Protein AF-A0A7C4W1P1-F1 (afdb_monomer)

Radius of gyration: 11.54 Å; Cα contacts (8 Å, |Δi|>4): 55; chains: 1; bounding box: 25×26×30 Å

Structure (mmCIF, N/CA/C/O backbone):
data_AF-A0A7C4W1P1-F1
#
_entry.id   AF-A0A7C4W1P1-F1
#
loop_
_atom_site.group_PDB
_atom_site.id
_atom_site.type_symbol
_atom_site.label_atom_id
_atom_site.label_alt_id
_atom_site.label_comp_id
_atom_site.label_asym_id
_atom_site.label_entity_id
_atom_site.label_seq_id
_atom_site.pdbx_PDB_ins_code
_atom_site.Cartn_x
_atom_site.Cartn_y
_atom_site.Cartn_z
_atom_site.occupancy
_atom_site.B_iso_or_equiv
_atom_site.auth_seq_id
_atom_site.auth_comp_id
_atom_site.auth_asym_id
_atom_site.auth_atom_id
_atom_site.pdbx_PDB_model_num
ATOM 1 N N . M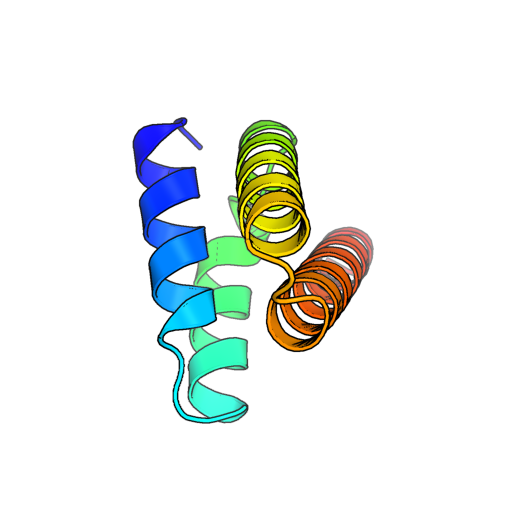ET A 1 1 ? 6.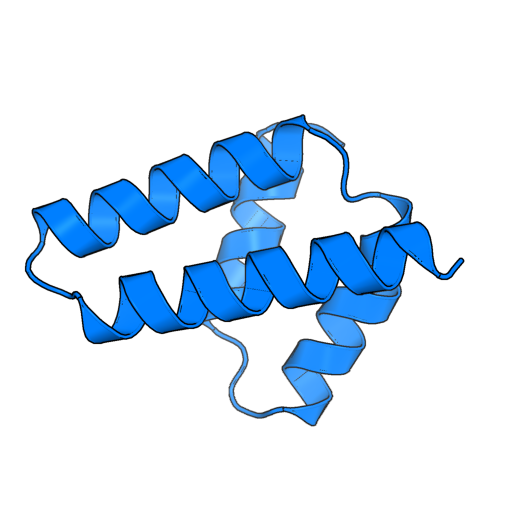245 1.277 -11.626 1.00 81.56 1 MET A N 1
ATOM 2 C CA . MET A 1 1 ? 5.271 2.413 -11.553 1.00 81.56 1 MET A CA 1
ATOM 3 C C . MET A 1 1 ? 5.866 3.645 -10.853 1.00 81.56 1 MET A C 1
ATOM 5 O O . MET A 1 1 ? 6.922 3.508 -10.247 1.00 81.56 1 MET A O 1
ATOM 9 N N . THR A 1 2 ? 5.215 4.821 -10.892 1.00 89.44 2 THR A N 1
ATOM 10 C CA . THR A 1 2 ? 5.622 6.021 -10.114 1.00 89.44 2 THR A CA 1
ATOM 11 C C . THR A 1 2 ? 5.072 6.017 -8.679 1.00 89.44 2 THR A C 1
ATOM 13 O O . THR A 1 2 ? 4.103 5.315 -8.388 1.00 89.44 2 THR A O 1
ATOM 16 N N . HIS A 1 3 ? 5.639 6.838 -7.782 1.00 86.94 3 HIS A N 1
ATOM 17 C CA . HIS A 1 3 ? 5.157 6.985 -6.396 1.00 86.94 3 HIS A CA 1
ATOM 18 C C . HIS A 1 3 ? 3.678 7.390 -6.320 1.00 86.94 3 HIS A C 1
ATOM 20 O O . HIS A 1 3 ? 2.920 6.835 -5.531 1.00 86.94 3 HIS A O 1
ATOM 26 N N . GLN A 1 4 ? 3.233 8.314 -7.178 1.00 87.75 4 GLN A N 1
ATOM 27 C CA . GLN A 1 4 ? 1.829 8.735 -7.203 1.00 87.75 4 GLN A CA 1
ATOM 28 C C . GLN A 1 4 ? 0.899 7.586 -7.608 1.00 87.75 4 GLN A C 1
ATOM 30 O O . GLN A 1 4 ? -0.113 7.357 -6.949 1.00 87.75 4 GLN A O 1
ATOM 35 N N . GLN A 1 5 ? 1.273 6.814 -8.634 1.00 88.69 5 GLN A N 1
ATOM 36 C CA . GLN A 1 5 ? 0.501 5.645 -9.067 1.00 88.69 5 GLN A CA 1
ATOM 37 C C . GLN A 1 5 ? 0.431 4.577 -7.969 1.00 88.69 5 GLN A C 1
ATOM 39 O O . GLN A 1 5 ? -0.632 4.004 -7.732 1.00 88.69 5 GLN A O 1
ATOM 44 N N . ALA A 1 6 ? 1.542 4.350 -7.263 1.00 89.38 6 ALA A N 1
ATOM 45 C CA . ALA A 1 6 ? 1.604 3.430 -6.134 1.00 89.38 6 ALA A CA 1
ATOM 46 C C . ALA A 1 6 ? 0.670 3.857 -5.001 1.00 89.38 6 ALA A C 1
ATOM 48 O O . ALA A 1 6 ? -0.137 3.053 -4.536 1.00 89.38 6 ALA A O 1
ATOM 49 N N . GLN A 1 7 ? 0.704 5.130 -4.607 1.00 89.69 7 GLN A N 1
ATOM 50 C CA . GLN A 1 7 ? -0.191 5.651 -3.575 1.00 89.69 7 GLN A CA 1
ATOM 51 C C . GLN A 1 7 ? -1.663 5.534 -3.958 1.00 89.69 7 GLN A C 1
ATOM 53 O O . GLN A 1 7 ? -2.494 5.166 -3.124 1.00 89.69 7 GLN A O 1
ATOM 58 N N . GLU A 1 8 ? -2.012 5.838 -5.207 1.00 90.56 8 GLU A N 1
ATOM 59 C CA . GLU A 1 8 ? -3.382 5.673 -5.687 1.00 90.56 8 GLU A CA 1
ATOM 60 C C . GLU A 1 8 ? -3.826 4.210 -5.653 1.00 90.56 8 GLU A C 1
ATOM 62 O O . GLU A 1 8 ? -4.946 3.921 -5.222 1.00 90.56 8 GLU A O 1
ATOM 67 N N . LEU A 1 9 ? -2.949 3.282 -6.040 1.00 89.62 9 LEU A N 1
ATOM 68 C CA . LEU A 1 9 ? -3.236 1.854 -5.993 1.00 89.62 9 LEU A CA 1
ATOM 69 C C . LEU A 1 9 ? -3.437 1.359 -4.556 1.00 89.62 9 LEU A C 1
ATOM 71 O O . LEU A 1 9 ? -4.430 0.690 -4.276 1.00 89.62 9 LEU A O 1
ATOM 75 N N . VAL A 1 10 ? -2.562 1.750 -3.625 1.00 89.19 10 VAL A N 1
ATOM 76 C CA . VAL A 1 10 ? -2.704 1.426 -2.196 1.00 89.19 10 VAL A CA 1
ATOM 77 C C . VAL A 1 10 ? -4.027 1.971 -1.648 1.00 89.19 10 VAL A C 1
ATOM 79 O O . VAL A 1 10 ? -4.756 1.263 -0.955 1.00 89.19 10 VAL A O 1
ATOM 82 N N . ARG A 1 11 ? -4.414 3.200 -2.010 1.00 89.12 11 ARG A N 1
ATOM 83 C CA . ARG A 1 11 ? -5.711 3.774 -1.609 1.00 89.12 11 ARG A CA 1
ATOM 84 C C . ARG A 1 11 ? -6.899 3.007 -2.184 1.00 89.12 11 ARG A C 1
ATOM 86 O O . ARG A 1 11 ? -7.891 2.843 -1.476 1.00 89.12 11 ARG A O 1
ATOM 93 N N . LYS A 1 12 ? -6.823 2.547 -3.437 1.00 90.00 12 LYS A N 1
ATOM 94 C CA . LYS A 1 12 ? -7.860 1.698 -4.049 1.00 90.00 12 LYS A CA 1
ATOM 95 C C . LYS A 1 12 ? -7.989 0.369 -3.310 1.00 90.00 12 LYS A C 1
ATOM 97 O O . LYS A 1 12 ? -9.097 -0.008 -2.961 1.00 90.00 12 LYS A O 1
ATOM 102 N N . ILE A 1 13 ? -6.865 -0.270 -2.989 1.00 88.69 13 ILE A N 1
ATOM 103 C CA . ILE A 1 13 ? -6.812 -1.511 -2.204 1.00 88.69 13 ILE A CA 1
ATOM 104 C C . ILE A 1 13 ? -7.478 -1.336 -0.832 1.00 88.69 13 ILE A C 1
ATOM 106 O O . ILE A 1 13 ? -8.270 -2.176 -0.422 1.00 88.69 13 ILE A O 1
ATOM 110 N N . ILE A 1 14 ? -7.207 -0.227 -0.137 1.00 87.12 14 ILE A N 1
ATOM 111 C CA . ILE A 1 14 ? -7.806 0.062 1.178 1.00 87.12 14 ILE A CA 1
ATOM 112 C C . ILE A 1 14 ? -9.317 0.297 1.073 1.00 87.12 14 ILE A C 1
ATOM 114 O O . ILE A 1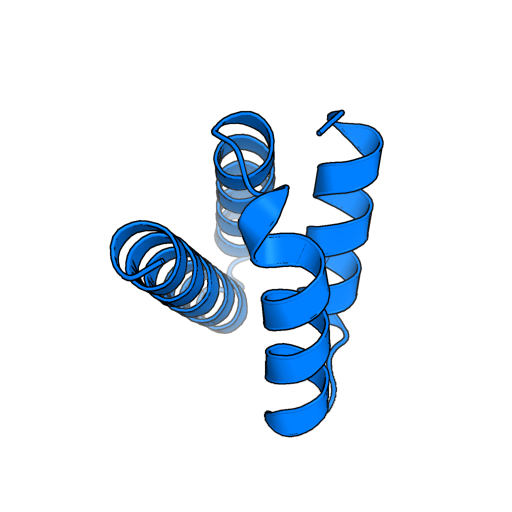 14 ? -10.065 -0.068 1.976 1.00 87.12 14 ILE A O 1
ATOM 118 N N . ARG A 1 15 ? -9.766 0.933 -0.013 1.00 88.62 15 ARG A N 1
ATOM 119 C CA . ARG A 1 15 ? -11.181 1.243 -0.259 1.00 88.62 15 ARG A CA 1
ATOM 120 C C . ARG A 1 15 ? -11.969 0.078 -0.853 1.00 88.62 15 ARG A C 1
ATOM 122 O O . ARG A 1 15 ? -13.191 0.197 -0.936 1.00 88.62 15 ARG A O 1
ATOM 129 N N . ALA A 1 16 ? -11.295 -0.999 -1.253 1.00 88.62 16 ALA A N 1
ATOM 130 C CA . ALA A 1 16 ? -11.936 -2.165 -1.833 1.00 88.62 16 ALA A CA 1
ATOM 131 C C . ALA A 1 16 ? -12.944 -2.746 -0.838 1.00 88.62 16 ALA A C 1
ATOM 133 O O . ALA A 1 16 ? -12.598 -3.095 0.295 1.00 88.62 16 ALA A O 1
ATOM 134 N N . ARG A 1 17 ? -14.208 -2.807 -1.261 1.00 79.25 17 ARG A N 1
ATOM 135 C CA . ARG A 1 17 ? -15.322 -3.227 -0.398 1.00 79.25 17 ARG A CA 1
ATOM 136 C C . ARG A 1 17 ? -15.318 -4.728 -0.156 1.00 79.25 17 ARG A C 1
ATOM 138 O O . ARG A 1 17 ? -15.534 -5.173 0.967 1.00 79.25 17 ARG A O 1
ATOM 145 N N . ASP A 1 18 ? -14.992 -5.476 -1.204 1.00 84.81 18 ASP A N 1
ATOM 146 C CA . ASP A 1 18 ? -15.116 -6.923 -1.248 1.00 84.81 18 ASP A CA 1
ATOM 147 C C . ASP A 1 18 ? -13.880 -7.574 -1.865 1.00 84.81 18 ASP A C 1
ATOM 149 O O . ASP A 1 18 ? -13.054 -6.942 -2.535 1.00 84.81 18 ASP A O 1
ATOM 153 N N . ARG A 1 19 ? -13.757 -8.882 -1.633 1.00 82.06 19 ARG A N 1
ATOM 154 C CA . ARG A 1 19 ? -12.611 -9.676 -2.080 1.00 82.06 19 ARG A CA 1
ATOM 155 C C . ARG A 1 19 ? -12.489 -9.723 -3.606 1.00 82.06 19 ARG A C 1
ATOM 157 O O . ARG A 1 19 ? -11.365 -9.699 -4.096 1.00 82.06 19 ARG A O 1
ATOM 164 N N . ASP A 1 20 ? -13.605 -9.749 -4.332 1.00 86.75 20 ASP A N 1
ATOM 165 C CA . ASP A 1 20 ? -13.631 -9.712 -5.800 1.00 86.75 20 ASP A CA 1
ATOM 166 C C . ASP A 1 20 ? -13.086 -8.393 -6.360 1.00 86.75 20 ASP A C 1
ATOM 168 O O . ASP A 1 20 ? -12.253 -8.399 -7.266 1.00 86.75 20 ASP A O 1
ATOM 172 N N . GLU A 1 21 ? -13.497 -7.254 -5.791 1.00 88.38 21 GLU A N 1
ATOM 173 C CA . GLU A 1 21 ? -12.991 -5.938 -6.200 1.00 88.38 21 GLU A CA 1
ATOM 174 C C . GLU A 1 21 ? -11.490 -5.830 -5.918 1.00 88.38 21 GLU A C 1
ATOM 176 O O . GLU A 1 21 ? -10.714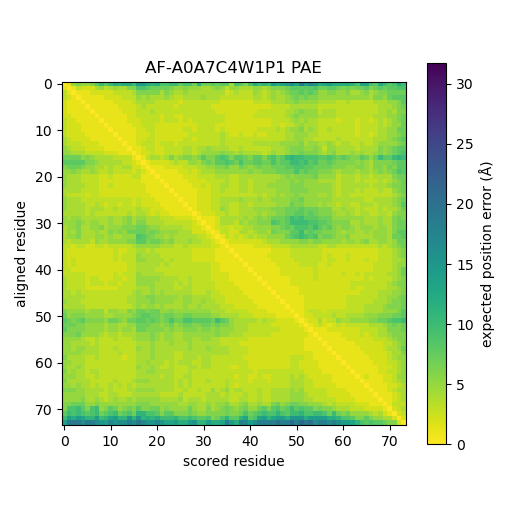 -5.417 -6.782 1.00 88.38 21 GLU A O 1
ATOM 181 N N . LEU A 1 22 ? -11.068 -6.288 -4.737 1.00 87.56 22 LEU A N 1
ATOM 182 C CA . LEU A 1 22 ? -9.662 -6.346 -4.363 1.00 87.56 22 LEU A CA 1
ATOM 183 C C . LEU A 1 22 ? -8.855 -7.228 -5.326 1.00 87.56 22 LEU A C 1
ATOM 185 O O . LEU A 1 22 ? -7.805 -6.803 -5.802 1.00 87.56 22 LEU A O 1
ATOM 189 N N . GLN A 1 23 ? -9.336 -8.434 -5.640 1.00 86.31 23 GLN A N 1
ATOM 190 C CA . GLN A 1 23 ? -8.667 -9.325 -6.588 1.00 86.31 23 GLN A CA 1
ATOM 191 C C . GLN A 1 23 ? -8.558 -8.700 -7.971 1.00 86.31 23 GLN A C 1
ATOM 193 O O . GLN A 1 23 ? -7.491 -8.777 -8.569 1.00 86.31 23 GLN A O 1
ATOM 198 N N . LYS A 1 24 ? -9.610 -8.038 -8.457 1.00 88.88 24 LYS A N 1
ATOM 199 C CA . LYS A 1 24 ? -9.586 -7.375 -9.761 1.00 88.88 24 LYS A CA 1
ATOM 200 C C . LYS A 1 24 ? -8.540 -6.261 -9.808 1.00 88.88 24 LYS A C 1
ATOM 202 O O . LYS A 1 24 ? -7.696 -6.267 -10.700 1.00 88.88 24 LYS A O 1
ATOM 207 N N . ILE A 1 25 ? -8.530 -5.380 -8.803 1.00 89.12 25 ILE A N 1
ATOM 208 C CA . ILE A 1 25 ? -7.527 -4.311 -8.674 1.00 89.12 25 ILE A CA 1
ATOM 209 C C . ILE A 1 25 ? -6.116 -4.905 -8.662 1.00 89.12 25 ILE A C 1
ATOM 211 O O . ILE A 1 25 ? -5.228 -4.405 -9.351 1.00 89.12 25 ILE A O 1
ATOM 215 N N . ILE A 1 26 ? -5.906 -5.979 -7.898 1.00 86.12 26 ILE A N 1
ATOM 216 C CA . ILE A 1 26 ? -4.611 -6.651 -7.819 1.00 86.12 26 ILE A CA 1
ATOM 217 C C . ILE A 1 26 ? -4.234 -7.245 -9.175 1.00 86.12 26 ILE A C 1
ATOM 219 O O . ILE A 1 26 ? -3.168 -6.925 -9.676 1.00 86.12 26 ILE A O 1
ATOM 223 N N . SER A 1 27 ? -5.083 -8.056 -9.802 1.00 86.06 27 SER A N 1
ATOM 224 C CA . SER A 1 27 ? -4.787 -8.701 -11.085 1.00 86.06 27 SER A CA 1
ATOM 225 C C . SER A 1 27 ? -4.515 -7.704 -12.212 1.00 86.06 27 SER A C 1
ATOM 227 O O . SER A 1 27 ? -3.644 -7.955 -13.037 1.00 86.06 27 SER A O 1
ATOM 229 N N . GLU A 1 28 ? -5.200 -6.558 -12.234 1.00 87.75 28 GLU A N 1
ATOM 230 C CA . GLU A 1 28 ? -4.971 -5.504 -13.232 1.00 87.75 28 GLU A CA 1
ATOM 231 C C . GLU A 1 28 ? -3.642 -4.758 -13.024 1.00 87.75 28 GLU A C 1
ATOM 233 O O . GLU A 1 28 ? -3.099 -4.194 -13.972 1.00 87.75 28 GLU A O 1
ATOM 238 N N . ASN A 1 29 ? -3.109 -4.740 -11.796 1.00 86.94 29 ASN A N 1
ATOM 239 C CA . ASN A 1 29 ? -1.948 -3.919 -11.436 1.00 86.94 29 ASN A CA 1
ATOM 240 C C . ASN A 1 29 ? -0.721 -4.726 -10.981 1.00 86.94 29 ASN A C 1
ATOM 242 O O . ASN A 1 29 ? 0.360 -4.153 -10.878 1.00 86.94 29 ASN A O 1
ATOM 246 N N . VAL A 1 30 ? -0.841 -6.038 -10.742 1.00 84.00 30 VAL A N 1
ATOM 247 C CA . VAL A 1 30 ? 0.228 -6.895 -10.192 1.00 84.00 30 VAL A CA 1
ATOM 248 C C . VAL A 1 30 ? 1.467 -6.910 -11.082 1.00 84.00 30 VAL A C 1
ATOM 250 O O . VAL A 1 30 ? 2.583 -6.901 -10.571 1.00 84.00 30 VAL A O 1
ATOM 253 N N . SER A 1 31 ? 1.291 -6.836 -12.402 1.00 82.94 31 SER A N 1
ATOM 254 C CA . SER A 1 31 ? 2.396 -6.742 -13.363 1.00 82.94 31 SER A CA 1
ATOM 255 C C . SER A 1 31 ? 3.144 -5.407 -13.297 1.00 82.94 31 SER A C 1
ATOM 257 O O . SER A 1 31 ? 4.282 -5.328 -13.739 1.00 82.94 31 SER A O 1
ATOM 259 N N . ALA A 1 32 ? 2.518 -4.359 -12.753 1.00 82.69 32 ALA A N 1
ATOM 260 C CA . ALA A 1 32 ? 3.119 -3.041 -12.553 1.00 82.69 32 ALA A CA 1
ATOM 261 C C . ALA A 1 32 ? 3.626 -2.826 -11.111 1.00 82.69 32 ALA A C 1
ATOM 263 O O . ALA A 1 32 ? 4.233 -1.786 -10.820 1.00 82.69 32 ALA A O 1
ATOM 264 N N . CYS A 1 33 ? 3.354 -3.773 -10.203 1.00 83.00 33 CYS A N 1
ATOM 265 C CA . CYS A 1 33 ? 3.790 -3.756 -8.809 1.00 83.00 33 CYS A CA 1
ATOM 266 C C . CYS A 1 33 ? 5.288 -4.059 -8.690 1.00 83.00 33 CYS A C 1
ATOM 268 O O . CYS A 1 33 ? 5.718 -5.202 -8.538 1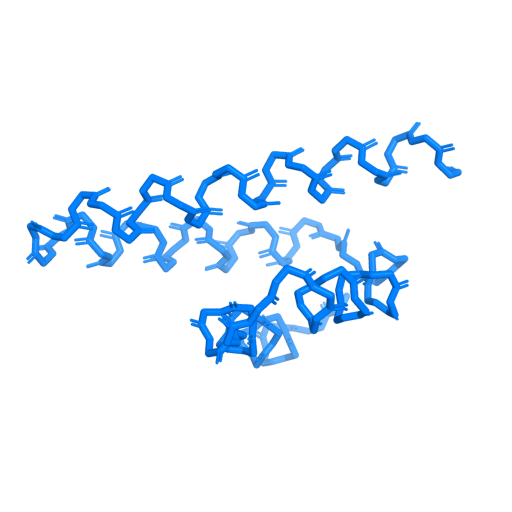.00 83.00 33 CYS A O 1
ATOM 270 N N . ASP A 1 34 ? 6.071 -2.984 -8.702 1.00 84.25 34 ASP A N 1
ATOM 271 C CA . ASP A 1 34 ? 7.516 -2.992 -8.476 1.00 84.25 34 ASP A CA 1
ATOM 272 C C . ASP A 1 34 ? 7.874 -2.618 -7.029 1.00 84.25 34 ASP A C 1
ATOM 274 O O . ASP A 1 34 ? 7.006 -2.320 -6.208 1.00 84.25 34 ASP A O 1
ATOM 278 N N . GLY A 1 35 ? 9.172 -2.541 -6.718 1.00 85.06 35 GLY A N 1
ATOM 279 C CA . GLY A 1 35 ? 9.668 -2.117 -5.400 1.00 85.06 35 GLY A CA 1
ATOM 280 C C . GLY A 1 35 ? 9.111 -0.771 -4.914 1.00 85.06 35 GLY A C 1
ATOM 281 O O . GLY A 1 35 ? 8.880 -0.609 -3.721 1.00 85.06 35 GLY A O 1
ATOM 282 N N . VAL A 1 36 ? 8.804 0.158 -5.828 1.00 89.31 36 VAL A N 1
ATOM 283 C CA . VAL A 1 36 ? 8.172 1.451 -5.497 1.00 89.31 36 VAL A CA 1
ATOM 284 C C . VAL A 1 36 ? 6.797 1.256 -4.855 1.00 89.31 36 VAL A C 1
ATOM 286 O O . VAL A 1 36 ? 6.473 1.922 -3.879 1.00 89.31 36 VAL A O 1
ATOM 289 N N . PHE A 1 37 ? 5.994 0.318 -5.365 1.00 90.69 37 PHE A N 1
ATOM 290 C CA . PHE A 1 37 ? 4.686 0.023 -4.787 1.00 90.69 37 PHE A CA 1
ATOM 291 C C . PHE A 1 37 ? 4.812 -0.543 -3.374 1.00 90.69 37 PHE A C 1
ATOM 293 O O . PHE A 1 37 ? 4.110 -0.096 -2.472 1.00 90.69 37 PHE A O 1
ATOM 300 N N . PHE A 1 38 ? 5.722 -1.500 -3.179 1.00 89.69 38 PHE A N 1
ATOM 301 C CA . PHE A 1 38 ? 5.931 -2.115 -1.870 1.00 89.69 38 PHE A CA 1
ATOM 302 C C . PHE A 1 38 ? 6.454 -1.109 -0.839 1.00 89.69 38 PHE A C 1
ATOM 304 O O . PHE A 1 38 ? 5.992 -1.132 0.297 1.00 89.69 38 PHE A O 1
ATOM 311 N N . ALA A 1 39 ? 7.322 -0.177 -1.246 1.00 90.75 39 ALA A N 1
ATOM 312 C CA . ALA A 1 39 ? 7.783 0.906 -0.380 1.00 90.75 39 ALA A CA 1
ATOM 313 C C . ALA A 1 39 ? 6.633 1.832 0.064 1.00 90.75 39 ALA A C 1
ATOM 315 O O . ALA A 1 39 ? 6.507 2.139 1.248 1.00 90.75 39 ALA A O 1
ATOM 316 N N . GLU A 1 40 ? 5.749 2.239 -0.857 1.00 91.75 40 GLU A N 1
ATOM 317 C CA . GLU A 1 40 ? 4.576 3.054 -0.501 1.00 91.75 40 GLU A CA 1
ATOM 318 C C . GLU A 1 40 ? 3.578 2.278 0.369 1.00 91.75 40 GLU A C 1
ATOM 320 O O . GLU A 1 40 ? 3.006 2.832 1.307 1.00 91.75 40 GLU A O 1
ATOM 325 N N . LEU A 1 41 ? 3.368 0.989 0.087 1.00 91.25 41 LEU A N 1
ATOM 326 C CA . LEU A 1 41 ? 2.509 0.127 0.896 1.00 91.25 41 LEU A CA 1
ATOM 327 C C . LEU A 1 41 ? 3.023 0.038 2.338 1.00 91.25 41 LEU A C 1
ATOM 329 O O . LEU A 1 41 ? 2.240 0.187 3.275 1.00 91.25 41 LEU A O 1
ATOM 333 N N . GLU A 1 42 ? 4.328 -0.169 2.515 1.00 91.00 42 GLU A N 1
ATOM 334 C CA . GLU A 1 42 ? 4.974 -0.231 3.825 1.00 91.00 42 GLU A CA 1
ATOM 335 C C . GLU A 1 42 ? 4.842 1.098 4.576 1.00 91.00 42 GLU A C 1
ATOM 337 O O . GLU A 1 42 ? 4.402 1.108 5.727 1.00 91.00 42 GLU A O 1
ATOM 342 N N . ALA A 1 43 ? 5.069 2.225 3.897 1.00 91.81 43 ALA A N 1
ATOM 343 C CA . ALA A 1 43 ? 4.868 3.551 4.478 1.00 91.81 43 ALA A CA 1
ATOM 344 C C . ALA A 1 43 ? 3.420 3.771 4.955 1.00 91.81 43 ALA A C 1
ATOM 346 O O . ALA A 1 43 ? 3.183 4.401 5.989 1.00 91.81 43 ALA A O 1
ATOM 347 N N . VAL A 1 44 ? 2.424 3.248 4.232 1.00 90.88 44 VAL A N 1
ATOM 348 C CA . VAL A 1 44 ? 1.021 3.323 4.665 1.00 90.88 44 VAL A CA 1
ATOM 349 C C . VAL A 1 44 ? 0.745 2.389 5.849 1.00 90.88 44 VAL A C 1
ATOM 351 O O . VAL A 1 44 ? 0.051 2.791 6.783 1.00 90.88 44 VAL A O 1
ATOM 354 N N . VAL A 1 45 ? 1.309 1.179 5.866 1.00 91.56 45 VAL A N 1
ATOM 355 C CA . VAL A 1 45 ? 1.221 0.257 7.016 1.00 91.56 45 VAL A CA 1
ATOM 356 C C . VAL A 1 45 ? 1.785 0.910 8.279 1.00 91.56 45 VAL A C 1
ATOM 358 O O . VAL A 1 45 ? 1.142 0.861 9.330 1.00 91.56 45 VAL A O 1
ATOM 361 N N . GLU A 1 46 ? 2.943 1.564 8.184 1.00 92.06 46 GLU A N 1
ATOM 362 C CA . GLU A 1 46 ? 3.539 2.295 9.304 1.00 92.06 46 GLU A CA 1
ATOM 363 C C . GLU A 1 46 ? 2.657 3.455 9.776 1.00 92.06 46 GLU A C 1
ATOM 365 O O . GLU A 1 46 ? 2.486 3.643 10.980 1.00 92.06 46 GLU A O 1
ATOM 370 N N . GLN A 1 47 ? 2.006 4.180 8.860 1.00 91.31 47 GLN A N 1
ATOM 371 C CA . GLN A 1 47 ? 1.049 5.227 9.230 1.00 91.31 47 GLN A CA 1
ATOM 372 C C . GLN A 1 47 ? -0.162 4.687 10.002 1.00 91.31 47 GLN A C 1
ATOM 374 O O . GLN A 1 47 ? -0.625 5.343 10.936 1.00 91.31 47 GLN A O 1
ATOM 379 N N . PHE A 1 48 ? -0.690 3.514 9.639 1.00 90.88 48 PHE A N 1
ATOM 380 C CA . PHE A 1 48 ? -1.779 2.884 10.394 1.00 90.88 48 PHE A CA 1
ATOM 381 C C . PHE A 1 48 ? -1.312 2.423 11.778 1.00 90.88 48 PHE A C 1
ATOM 383 O O . PHE A 1 48 ? -2.004 2.676 12.765 1.00 90.88 48 PHE A O 1
ATOM 390 N N . ARG A 1 49 ? -0.101 1.861 11.886 1.00 89.69 49 ARG A N 1
ATOM 391 C CA . ARG A 1 49 ? 0.504 1.517 13.186 1.00 89.69 49 ARG A CA 1
ATOM 392 C C . ARG A 1 49 ? 0.692 2.739 14.077 1.00 89.69 49 ARG A C 1
ATOM 394 O O . ARG A 1 49 ? 0.311 2.703 15.242 1.00 89.69 49 ARG A O 1
ATOM 401 N N . ALA A 1 50 ? 1.199 3.841 13.525 1.00 92.75 50 ALA A N 1
ATOM 402 C CA . ALA A 1 50 ? 1.359 5.100 14.251 1.00 92.75 50 ALA A CA 1
ATOM 403 C C . ALA A 1 50 ? 0.019 5.657 14.770 1.00 92.75 50 ALA A C 1
ATOM 405 O O . ALA A 1 50 ? -0.019 6.359 15.778 1.00 92.75 50 ALA A O 1
ATOM 406 N N . LYS A 1 51 ? -1.093 5.313 14.109 1.00 91.62 51 LYS A N 1
ATOM 407 C CA . LYS A 1 51 ? -2.461 5.670 14.508 1.00 91.62 51 LYS A CA 1
ATOM 408 C C . LYS A 1 51 ? -3.119 4.663 15.463 1.00 91.62 51 LYS A C 1
ATOM 410 O O . LYS A 1 51 ? -4.303 4.817 15.742 1.00 91.62 51 LYS A O 1
ATOM 415 N N . ASN A 1 52 ? -2.385 3.667 15.974 1.00 92.00 52 ASN A N 1
ATOM 416 C CA . ASN A 1 52 ? -2.917 2.531 16.748 1.00 92.00 52 ASN A CA 1
ATOM 417 C C . ASN A 1 52 ? -3.966 1.683 15.997 1.00 92.00 52 ASN A C 1
AT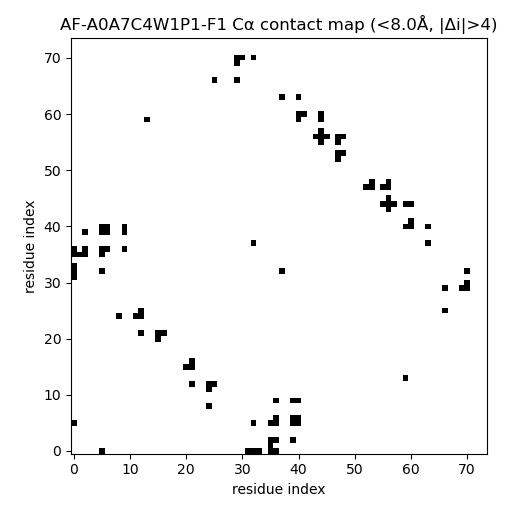OM 419 O O . ASN A 1 52 ? -4.719 0.929 16.607 1.00 92.00 52 ASN A O 1
ATOM 423 N N . ASP A 1 53 ? -4.002 1.759 14.666 1.00 91.50 53 ASP A N 1
ATOM 424 C CA . ASP A 1 53 ? -4.878 0.934 13.836 1.00 91.50 53 ASP A CA 1
ATOM 425 C C . ASP A 1 53 ? -4.115 -0.298 13.329 1.00 91.50 53 ASP A C 1
ATOM 427 O O . ASP A 1 53 ? -3.759 -0.440 12.153 1.00 91.50 53 ASP A O 1
ATOM 431 N N . GLU A 1 54 ? -3.820 -1.204 14.263 1.00 90.06 54 GLU A N 1
ATOM 432 C CA . GLU A 1 54 ? -3.126 -2.457 13.959 1.00 90.06 54 GLU A CA 1
ATOM 433 C C . GLU A 1 54 ? -3.937 -3.376 13.038 1.00 90.06 54 GLU A C 1
ATOM 435 O O . GLU A 1 54 ? -3.357 -4.127 12.251 1.00 90.06 54 GLU A O 1
ATOM 440 N N . ALA A 1 55 ? -5.269 -3.305 13.096 1.00 88.31 55 ALA A N 1
ATOM 441 C CA . ALA A 1 55 ? -6.147 -4.111 12.256 1.00 88.31 55 ALA A CA 1
ATOM 442 C C . ALA A 1 55 ? -5.962 -3.761 10.772 1.00 88.31 55 ALA A C 1
ATOM 444 O O . ALA A 1 55 ? -5.716 -4.651 9.949 1.00 88.31 55 ALA A O 1
AT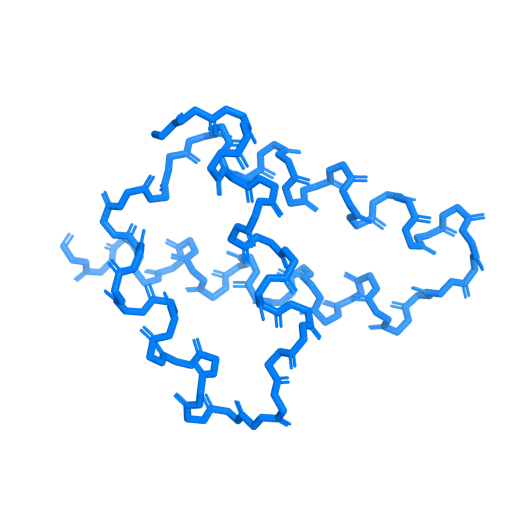OM 445 N N . SER A 1 56 ? -6.005 -2.469 10.436 1.00 86.62 56 SER A N 1
ATOM 446 C CA . SER A 1 56 ? -5.761 -1.996 9.071 1.00 86.62 56 SER A CA 1
ATOM 447 C C . SER A 1 56 ? -4.325 -2.268 8.629 1.00 86.62 56 SER A C 1
ATOM 449 O O . SER A 1 56 ? -4.109 -2.754 7.517 1.00 86.62 56 SER A O 1
ATOM 451 N N . ALA A 1 57 ? -3.342 -2.034 9.507 1.00 90.69 57 ALA A N 1
ATOM 452 C CA . ALA A 1 57 ? -1.935 -2.311 9.220 1.00 90.69 57 ALA A CA 1
ATOM 453 C C . ALA A 1 57 ? -1.691 -3.791 8.880 1.00 90.69 57 ALA A C 1
ATOM 455 O O . ALA A 1 57 ? -0.987 -4.107 7.918 1.00 90.69 57 ALA A O 1
ATOM 456 N N . ARG A 1 58 ? -2.297 -4.711 9.641 1.00 89.88 58 ARG A N 1
ATOM 457 C CA . ARG A 1 58 ? -2.185 -6.153 9.399 1.00 89.88 58 ARG A CA 1
ATOM 458 C C . ARG A 1 58 ? -2.821 -6.547 8.073 1.00 89.88 58 ARG A C 1
ATOM 460 O O . ARG A 1 58 ? -2.176 -7.229 7.283 1.00 89.88 58 ARG A O 1
ATOM 467 N N . LYS A 1 59 ? -4.030 -6.053 7.799 1.00 87.00 59 LYS A N 1
ATOM 468 C CA . LYS A 1 59 ? -4.755 -6.344 6.557 1.00 87.00 59 LYS A CA 1
ATOM 469 C C . LYS A 1 59 ? -3.982 -5.866 5.324 1.00 87.00 59 LYS A C 1
ATOM 471 O O . LYS A 1 59 ? -3.851 -6.606 4.356 1.00 87.00 59 LYS A O 1
ATOM 476 N N . LEU A 1 60 ? -3.416 -4.659 5.372 1.00 88.50 60 LEU A N 1
ATOM 477 C CA . LEU A 1 60 ? -2.559 -4.121 4.308 1.00 88.50 60 LEU A CA 1
ATOM 478 C C . LEU A 1 60 ? -1.298 -4.959 4.091 1.00 88.50 60 LEU A C 1
ATOM 480 O O . LEU A 1 60 ? -0.933 -5.226 2.947 1.00 88.50 60 LEU A O 1
ATOM 484 N N . LYS A 1 61 ? -0.660 -5.407 5.177 1.00 90.12 61 LYS A N 1
ATOM 485 C CA . LYS A 1 61 ? 0.509 -6.286 5.099 1.00 90.12 61 LYS A CA 1
ATOM 486 C C . LYS A 1 61 ? 0.165 -7.623 4.435 1.00 90.12 61 LYS A C 1
ATOM 488 O O . LYS A 1 61 ? 0.879 -8.046 3.534 1.00 90.12 61 LYS A O 1
ATOM 493 N N . GLU A 1 62 ? -0.953 -8.242 4.816 1.00 89.81 62 GLU A N 1
ATOM 494 C CA . GLU A 1 62 ? -1.427 -9.490 4.199 1.00 89.81 62 GLU A CA 1
ATOM 495 C C . GLU A 1 62 ? -1.711 -9.326 2.702 1.00 89.81 62 GLU A C 1
ATOM 497 O O . GLU A 1 62 ? -1.366 -10.202 1.908 1.00 89.81 62 GLU A O 1
ATOM 502 N N . VAL A 1 63 ? -2.291 -8.191 2.297 1.00 86.88 63 VAL A N 1
ATOM 503 C CA . VAL A 1 63 ? -2.487 -7.881 0.876 1.00 86.88 63 VAL A CA 1
ATOM 504 C C . VAL A 1 63 ? -1.146 -7.722 0.160 1.00 86.88 63 VAL A C 1
ATOM 506 O O . VAL A 1 63 ? -0.970 -8.292 -0.914 1.00 86.88 63 VAL A O 1
ATOM 509 N N . GLY A 1 64 ? -0.183 -7.014 0.754 1.00 87.62 64 GLY A N 1
ATOM 510 C CA . GLY A 1 64 ? 1.168 -6.877 0.205 1.00 87.62 64 GLY A CA 1
ATOM 511 C C . GLY A 1 64 ? 1.863 -8.215 -0.015 1.00 87.62 64 GLY A C 1
ATOM 512 O O . GLY A 1 64 ? 2.358 -8.481 -1.109 1.00 87.62 64 GLY A O 1
ATOM 513 N N . ASP A 1 65 ? 1.832 -9.086 0.994 1.00 88.19 65 ASP A N 1
ATOM 514 C CA . ASP A 1 65 ? 2.392 -10.437 0.916 1.00 88.19 65 ASP A CA 1
ATOM 515 C C . ASP A 1 65 ? 1.692 -11.277 -0.165 1.00 88.19 65 ASP A C 1
ATOM 517 O O . ASP A 1 65 ? 2.345 -11.999 -0.925 1.00 88.19 65 ASP A O 1
ATOM 521 N N . PHE A 1 66 ? 0.366 -11.167 -0.283 1.00 86.44 66 PHE A N 1
ATOM 522 C CA . PHE A 1 66 ? -0.400 -11.843 -1.329 1.00 86.44 66 PHE A CA 1
ATOM 523 C C . PHE A 1 66 ? -0.012 -11.358 -2.733 1.00 86.44 66 PHE A C 1
ATOM 525 O O . PHE A 1 66 ? 0.237 -12.176 -3.618 1.00 86.44 66 PHE A O 1
ATOM 532 N N . MET A 1 67 ? 0.107 -10.044 -2.932 1.00 84.75 67 MET A N 1
ATOM 533 C CA . MET A 1 67 ? 0.525 -9.453 -4.207 1.00 84.75 67 MET A CA 1
ATOM 534 C C . MET A 1 67 ? 1.960 -9.839 -4.573 1.00 84.75 67 MET A C 1
ATOM 536 O O . MET A 1 67 ? 2.230 -10.171 -5.727 1.00 84.75 67 MET A O 1
ATOM 540 N N . ALA A 1 68 ? 2.872 -9.851 -3.596 1.00 85.62 68 ALA A N 1
ATOM 541 C CA . ALA A 1 68 ? 4.247 -10.289 -3.801 1.00 85.62 68 ALA A CA 1
ATOM 542 C C . ALA A 1 68 ? 4.289 -11.743 -4.282 1.00 85.62 68 ALA A C 1
ATOM 544 O O . ALA A 1 68 ? 4.944 -12.035 -5.281 1.00 85.62 68 ALA A O 1
ATOM 545 N N . ARG A 1 69 ? 3.546 -12.643 -3.622 1.00 85.19 69 ARG A N 1
ATOM 546 C CA . ARG A 1 69 ? 3.449 -14.057 -4.016 1.00 85.19 69 ARG A CA 1
ATOM 547 C C . ARG A 1 69 ? 2.861 -14.238 -5.406 1.00 85.19 69 ARG A C 1
ATOM 549 O O . ARG A 1 69 ? 3.410 -15.018 -6.176 1.00 85.19 69 ARG A O 1
ATOM 556 N N . LEU A 1 70 ? 1.787 -13.515 -5.728 1.00 83.00 70 LEU A N 1
ATOM 557 C CA . LEU A 1 70 ? 1.190 -13.565 -7.060 1.00 83.00 70 LEU A CA 1
ATOM 558 C C . LEU A 1 70 ? 2.205 -13.183 -8.129 1.00 83.00 70 LEU A C 1
ATOM 560 O O . LEU A 1 70 ? 2.342 -13.923 -9.089 1.00 83.00 70 LEU A O 1
ATOM 564 N N . ARG A 1 71 ? 2.972 -12.105 -7.925 1.00 77.69 71 ARG A N 1
ATOM 565 C CA . ARG A 1 71 ? 4.029 -11.685 -8.854 1.0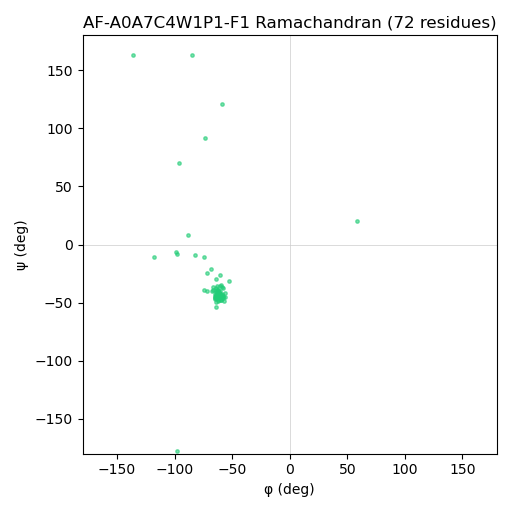0 77.69 71 ARG A CA 1
ATOM 566 C C . ARG A 1 71 ? 5.092 -12.765 -9.081 1.00 77.69 71 ARG A C 1
ATOM 568 O O . ARG A 1 71 ? 5.577 -12.891 -10.192 1.00 77.69 71 ARG A O 1
ATOM 575 N N . PHE A 1 72 ? 5.464 -13.530 -8.053 1.00 73.44 72 PHE A N 1
ATOM 576 C CA . PHE A 1 72 ? 6.433 -14.627 -8.197 1.00 73.44 72 PHE A CA 1
ATOM 577 C C . PHE A 1 72 ? 5.860 -15.876 -8.893 1.00 73.44 72 PHE A C 1
ATOM 579 O O . PHE A 1 72 ? 6.626 -16.781 -9.211 1.00 73.44 72 PHE A O 1
ATOM 586 N N . MET A 1 73 ? 4.542 -15.950 -9.100 1.00 69.00 73 MET A N 1
ATOM 587 C CA . MET A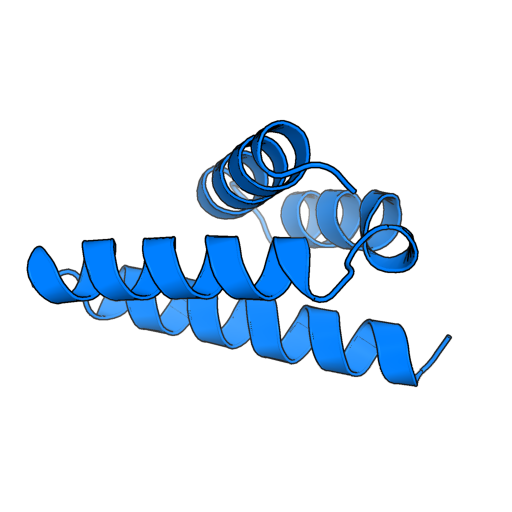 1 73 ? 3.876 -17.058 -9.797 1.00 69.00 73 MET A CA 1
ATOM 588 C C . MET A 1 73 ? 3.580 -16.779 -11.280 1.00 69.00 73 MET A C 1
ATOM 590 O O . MET A 1 73 ? 3.136 -17.706 -11.958 1.00 69.00 73 MET A O 1
ATOM 594 N N . ILE A 1 74 ? 3.780 -15.547 -11.769 1.00 58.72 74 ILE A N 1
ATOM 595 C CA . ILE A 1 74 ? 3.528 -15.140 -13.170 1.00 58.72 74 ILE A CA 1
ATOM 596 C C . ILE A 1 74 ? 4.829 -15.097 -13.965 1.00 58.72 74 ILE A C 1
ATOM 598 O O . ILE A 1 74 ? 5.858 -14.694 -13.378 1.00 58.72 74 ILE A O 1
#

Nearest PDB structures (foldseek):
  5fwl-assembly1_E  TM=7.463E-01  e=3.475E+00  Homo sapiens
  7esz-assembly2_D  TM=5.962E-01  e=3.475E+00  Wolbachia endosymbiont of Culex quinquefasciatus Pel

Sequence (74 aa):
MTHQQAQELVRKIIRARDRDELQKIISENVSACDGVFFAELEAVVEQFRAKNDEASARKLKEVGDFMARLRFMI

Mean predicted aligned error: 3.95 Å

pLDDT: mean 87.09, std 5.29, range [58.72, 92.75]

Secondary structure (DSSP, 8-state):
--HHHHHHHHHHHHH--SHHHHHHHHHHHGGG--HHHHHHHHHHHHHHHHTT-HHHHHHHHHHHHHHHHHHHH-

Solvent-accessible surface area (backbone atoms only — not comparable to full-atom values): 4098 Å² total; per-residue (Å²): 103,54,69,69,59,28,49,52,49,48,52,48,56,72,65,38,88,45,72,67,56,34,47,50,56,44,69,77,39,43,91,53,60,40,72,56,32,55,52,48,47,50,56,51,30,50,54,28,45,76,69,72,34,52,69,61,21,49,53,52,48,54,50,50,55,50,50,54,53,51,51,76,73,107

Foldseek 3Di:
DDLVVLLVLLVQCLVQPDPVSNVVSLVVCLVVDDPSNVVSLQVVLVVCVVVVNPVSSVVSVVSSVVSVVVNVVD